Protein AF-A0A2S7IEJ6-F1 (afdb_monomer_lite)

Radius of gyration: 17.09 Å; chains: 1; bounding box: 53×30×45 Å

Organism: NCBI:txid2094562

Secondary structure (DSSP, 8-state):
--EE-SSHHHHHHHHHTTPEE-HHHH-HHHHIIIIIS-PPP-TTT-EEEEE-TT---EEEEETTEEEEEETTEEEEEES-EEHHHHHHHHHHHHS-HHHHHHHTTS-SSHHHHHHHHHHHHHS----PPP----

pLDDT: mean 89.83, std 12.94, range [46.72, 98.31]

Foldseek 3Di:
DDKDALDVVLVVVLVVLQKDKPCCVVPVVQCCCCPVVVDDDALQPHKTWIAHPQEQWIWISNRQKIFIDHPHDTLE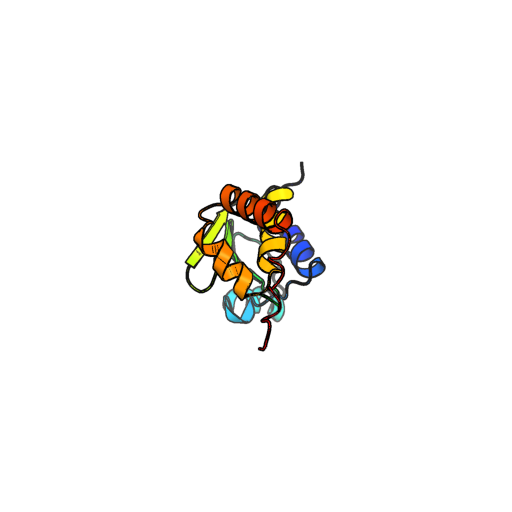MDSMDDPLLSVLSSVLRNDHHVLVVVQSVQTNYSVSSSVSVVVVVPDDPDPDDPPPDD

Sequence (134 aa):
MTQYTPSESLVQLLIENGFREVTEQYFPHSHVRLELKGEPYHPAYFQRAFRFSTGTALLILNYLTIRMIYKSYVLVESRRLTEEEAQAIMAFCKLPAKQQGILSRKISNLTDLQSALQQHLTMPEPRLRPYLVR

Structure (mmCIF, N/CA/C/O backbone):
data_AF-A0A2S7IEJ6-F1
#
_entry.id   AF-A0A2S7IEJ6-F1
#
loop_
_atom_site.group_PDB
_atom_site.id
_atom_site.type_symbol
_atom_site.label_atom_id
_atom_site.label_alt_id
_atom_site.label_comp_id
_atom_site.label_asym_id
_atom_site.label_entity_id
_atom_site.label_seq_id
_atom_site.pdbx_PDB_ins_code
_atom_site.Cartn_x
_atom_site.Cartn_y
_atom_site.Cartn_z
_atom_site.occupancy
_atom_site.B_iso_or_equiv
_atom_site.auth_seq_id
_atom_site.auth_comp_id
_atom_site.auth_asym_id
_atom_site.auth_atom_id
_atom_site.pdbx_PDB_model_num
ATOM 1 N N . MET A 1 1 ? 15.918 7.719 14.334 1.00 62.59 1 MET A N 1
ATOM 2 C CA . MET A 1 1 ? 14.508 7.389 14.043 1.00 62.59 1 MET A CA 1
ATOM 3 C C . MET A 1 1 ? 14.436 6.870 12.624 1.00 62.59 1 MET A C 1
ATOM 5 O O . MET A 1 1 ? 14.884 7.573 11.724 1.00 62.59 1 MET A O 1
ATOM 9 N N . THR A 1 2 ? 13.952 5.646 12.441 1.00 82.12 2 THR A N 1
ATOM 10 C CA . THR A 1 2 ? 13.791 5.034 11.118 1.00 82.12 2 THR A CA 1
ATOM 11 C C . THR A 1 2 ? 12.635 5.718 10.392 1.00 82.12 2 THR A C 1
ATOM 13 O O . THR A 1 2 ? 11.567 5.914 10.969 1.00 82.12 2 THR A O 1
ATOM 16 N N . GLN A 1 3 ? 12.857 6.130 9.144 1.00 92.44 3 GLN A N 1
ATOM 17 C CA . GLN A 1 3 ? 11.816 6.681 8.279 1.00 92.44 3 GLN A CA 1
ATOM 18 C C . GLN A 1 3 ? 11.738 5.847 7.008 1.00 92.44 3 GLN A C 1
ATOM 20 O O . GLN A 1 3 ? 12.765 5.481 6.437 1.00 92.44 3 GLN A O 1
ATOM 25 N N . TYR A 1 4 ? 10.519 5.579 6.558 1.00 94.38 4 TYR A N 1
ATOM 26 C CA . TYR A 1 4 ? 10.250 4.821 5.348 1.00 94.38 4 TYR A CA 1
ATOM 27 C C . TYR A 1 4 ? 9.784 5.755 4.238 1.00 94.38 4 TYR A C 1
ATOM 29 O O . TYR A 1 4 ? 8.871 6.558 4.421 1.00 94.38 4 TYR A O 1
ATOM 37 N N . THR A 1 5 ? 10.399 5.638 3.070 1.00 96.69 5 THR A N 1
ATOM 38 C CA . THR A 1 5 ? 9.954 6.256 1.815 1.00 96.69 5 THR A CA 1
ATOM 39 C C . THR A 1 5 ? 9.554 5.141 0.840 1.00 96.69 5 THR A C 1
ATOM 41 O O . THR A 1 5 ? 9.684 3.968 1.189 1.00 96.69 5 THR A O 1
ATOM 44 N N . PRO A 1 6 ? 9.044 5.448 -0.366 1.00 96.69 6 PRO A N 1
ATOM 45 C CA . PRO A 1 6 ? 8.819 4.455 -1.424 1.00 96.69 6 PRO A CA 1
ATOM 46 C C . PRO A 1 6 ? 10.101 3.766 -1.944 1.00 96.69 6 PRO A C 1
ATOM 48 O O . PRO A 1 6 ? 10.435 3.861 -3.117 1.00 96.69 6 PRO A O 1
ATOM 51 N N . SER A 1 7 ? 10.846 3.072 -1.095 1.00 95.81 7 SER A N 1
ATOM 52 C CA . SER A 1 7 ? 12.136 2.441 -1.387 1.00 95.81 7 SER A CA 1
ATOM 53 C C . SER A 1 7 ? 12.034 0.917 -1.447 1.00 95.81 7 SER A C 1
ATOM 55 O O . SER A 1 7 ? 11.059 0.331 -0.976 1.00 95.81 7 SER A O 1
ATOM 57 N N . GLU A 1 8 ? 13.085 0.262 -1.952 1.00 95.19 8 GLU A N 1
ATOM 58 C CA . GLU A 1 8 ? 13.190 -1.205 -1.913 1.00 95.19 8 GLU A CA 1
ATOM 59 C C . GLU A 1 8 ? 13.154 -1.745 -0.475 1.00 95.19 8 GLU A C 1
ATOM 61 O O . GLU A 1 8 ? 12.584 -2.797 -0.215 1.00 95.19 8 GLU A O 1
ATOM 66 N N . SER A 1 9 ? 13.676 -0.990 0.498 1.00 94.75 9 SER A N 1
ATOM 67 C CA . SER A 1 9 ? 13.591 -1.376 1.911 1.00 94.75 9 SER A CA 1
ATOM 68 C C . SER A 1 9 ? 12.152 -1.429 2.432 1.00 94.75 9 SER A C 1
ATOM 70 O O . SER A 1 9 ? 11.817 -2.332 3.194 1.00 94.75 9 SER A O 1
ATOM 72 N N . LEU A 1 10 ? 11.279 -0.506 2.009 1.00 96.38 10 LEU A N 1
ATOM 73 C CA . LEU A 1 10 ? 9.861 -0.560 2.368 1.00 96.38 10 LEU A CA 1
ATOM 74 C C . LEU A 1 10 ? 9.152 -1.718 1.655 1.00 96.38 10 LEU A C 1
ATOM 76 O O . LEU A 1 10 ? 8.315 -2.378 2.263 1.00 96.38 10 LEU A O 1
ATOM 80 N N . VAL A 1 11 ? 9.498 -1.995 0.395 1.00 96.94 11 VAL A N 1
ATOM 81 C CA . VAL A 1 11 ? 8.990 -3.171 -0.330 1.00 96.94 11 VAL A CA 1
ATOM 82 C C . VAL A 1 11 ? 9.321 -4.450 0.433 1.00 96.94 11 VAL A C 1
ATOM 84 O O . VAL A 1 11 ? 8.420 -5.234 0.732 1.00 96.94 11 VAL A O 1
ATOM 87 N N . GLN A 1 12 ? 10.592 -4.636 0.786 1.00 96.38 12 GLN A N 1
ATOM 88 C CA . GLN A 1 12 ? 11.056 -5.824 1.491 1.00 96.38 12 GLN A CA 1
ATOM 89 C C . GLN A 1 12 ? 10.339 -5.985 2.836 1.00 96.38 12 GLN A C 1
ATOM 91 O O . GLN A 1 12 ? 9.820 -7.059 3.132 1.00 96.38 12 GLN A O 1
ATOM 96 N N . LEU A 1 13 ? 10.201 -4.893 3.598 1.00 95.94 13 LEU A N 1
ATOM 97 C CA . LEU A 1 13 ? 9.460 -4.889 4.859 1.00 95.94 13 LEU A CA 1
ATOM 98 C C . LEU A 1 13 ? 8.008 -5.361 4.684 1.00 95.94 13 LEU A C 1
ATOM 100 O O . LEU A 1 13 ? 7.499 -6.117 5.512 1.00 95.94 13 LEU A O 1
ATOM 104 N N . LEU A 1 14 ? 7.325 -4.916 3.626 1.00 97.31 14 LEU A N 1
ATOM 105 C CA . LEU A 1 14 ? 5.947 -5.321 3.343 1.00 97.31 14 LEU A CA 1
ATOM 106 C C . LEU A 1 14 ? 5.862 -6.815 3.015 1.00 97.31 14 LEU A C 1
ATOM 108 O O . LEU A 1 14 ? 4.994 -7.504 3.557 1.00 97.31 14 LEU A O 1
ATOM 112 N N . ILE A 1 15 ? 6.770 -7.321 2.179 1.00 97.25 15 ILE A N 1
ATOM 113 C CA . ILE A 1 15 ? 6.827 -8.741 1.803 1.00 97.25 15 ILE A CA 1
ATOM 114 C C . ILE A 1 15 ? 7.081 -9.614 3.038 1.00 97.25 15 ILE A C 1
ATOM 116 O O . ILE A 1 15 ? 6.336 -10.564 3.281 1.00 97.25 15 ILE A O 1
ATOM 120 N N . GLU A 1 16 ? 8.054 -9.250 3.875 1.00 96.56 16 GLU A N 1
ATOM 121 C CA . GLU A 1 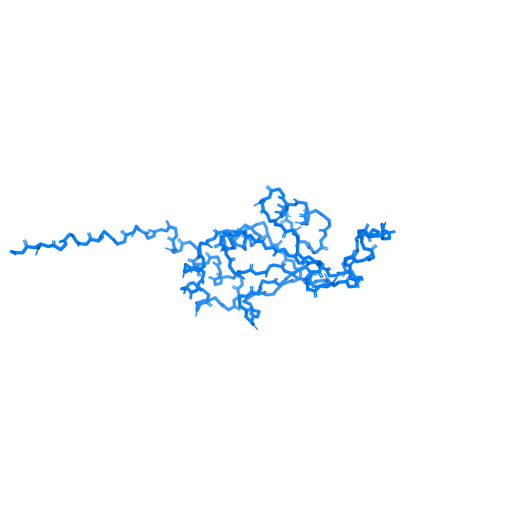16 ? 8.348 -9.933 5.145 1.00 96.56 16 GLU A CA 1
ATOM 122 C C . GLU A 1 16 ? 7.156 -9.911 6.111 1.00 96.56 16 GLU A C 1
ATOM 124 O O . GLU A 1 16 ? 6.950 -10.837 6.893 1.00 96.56 16 GLU A O 1
ATOM 129 N N . ASN A 1 17 ? 6.311 -8.882 6.016 1.00 96.12 17 ASN A N 1
ATOM 130 C CA . ASN A 1 17 ? 5.074 -8.762 6.781 1.00 96.12 17 ASN A CA 1
ATOM 131 C C . ASN A 1 17 ? 3.868 -9.474 6.150 1.00 96.12 17 ASN A C 1
ATOM 133 O O . ASN A 1 17 ? 2.745 -9.297 6.637 1.00 96.12 17 ASN A O 1
ATOM 137 N N . GLY A 1 18 ? 4.086 -10.285 5.111 1.00 95.94 18 GLY A N 1
ATOM 138 C CA . GLY A 1 18 ? 3.076 -11.125 4.469 1.00 95.94 18 GLY A CA 1
ATOM 139 C C . GLY A 1 18 ? 2.198 -10.393 3.455 1.00 95.94 18 GLY A C 1
ATOM 140 O O . GLY A 1 18 ? 1.148 -10.911 3.070 1.00 95.94 18 GLY A O 1
ATOM 141 N N . PHE A 1 19 ? 2.583 -9.190 3.023 1.00 97.56 19 PHE A N 1
ATOM 142 C CA . PHE A 1 19 ? 1.919 -8.547 1.896 1.00 97.56 19 PHE A CA 1
ATOM 143 C C . PHE A 1 19 ? 2.328 -9.229 0.598 1.00 97.56 19 PHE A C 1
ATOM 145 O O . PHE A 1 19 ? 3.502 -9.487 0.346 1.00 97.56 19 PHE A O 1
ATOM 152 N N . ARG A 1 20 ? 1.342 -9.464 -0.263 1.00 97.12 20 ARG A N 1
ATOM 153 C CA . ARG A 1 20 ? 1.572 -9.927 -1.622 1.00 97.12 20 ARG A CA 1
ATOM 154 C C . ARG A 1 20 ? 1.631 -8.730 -2.555 1.00 97.12 20 ARG A C 1
ATOM 156 O O . ARG A 1 20 ? 0.749 -7.867 -2.523 1.00 97.12 20 ARG A O 1
ATOM 163 N N . GLU A 1 21 ? 2.632 -8.718 -3.420 1.00 97.25 21 GLU A N 1
ATOM 164 C CA . GLU A 1 21 ? 2.675 -7.772 -4.521 1.00 97.25 21 GLU A CA 1
ATOM 165 C C . GLU A 1 21 ? 1.606 -8.107 -5.570 1.00 97.25 21 GLU A C 1
ATOM 167 O O . GLU A 1 21 ? 1.438 -9.249 -5.997 1.00 97.25 21 GLU A O 1
ATOM 172 N N . VAL A 1 22 ? 0.852 -7.085 -5.959 1.00 97.12 22 VAL A N 1
ATOM 173 C CA . VAL A 1 22 ? -0.228 -7.128 -6.952 1.00 97.12 22 VAL A CA 1
ATOM 174 C C . VAL A 1 22 ? -0.008 -6.070 -8.037 1.00 97.12 22 VAL A C 1
ATOM 176 O O . VAL A 1 22 ? -0.951 -5.631 -8.689 1.00 97.12 22 VAL A O 1
ATOM 179 N N . THR A 1 23 ? 1.241 -5.643 -8.237 1.00 97.50 23 THR A N 1
ATOM 180 C CA . THR A 1 23 ? 1.626 -4.599 -9.198 1.00 97.50 23 THR A CA 1
ATOM 181 C C . THR A 1 23 ? 1.168 -4.915 -10.621 1.00 97.50 23 THR A C 1
ATOM 183 O O . THR A 1 23 ? 0.698 -4.012 -11.300 1.00 97.50 23 THR A O 1
ATOM 186 N N . GLU A 1 24 ? 1.197 -6.178 -11.054 1.00 97.50 24 GLU A N 1
ATOM 187 C CA . GLU A 1 24 ? 0.681 -6.604 -12.366 1.00 97.50 24 GLU A CA 1
ATOM 188 C C . GLU A 1 24 ? -0.781 -6.183 -12.593 1.00 97.50 24 GLU A C 1
ATOM 190 O O . GLU A 1 24 ? -1.134 -5.702 -13.668 1.00 97.50 24 GLU A O 1
ATOM 195 N N . GLN A 1 25 ? -1.621 -6.296 -11.559 1.00 96.38 25 GLN A N 1
ATOM 196 C CA . GLN A 1 25 ? -3.050 -6.004 -11.648 1.00 96.38 25 GLN A CA 1
ATOM 197 C C . GLN A 1 25 ? -3.341 -4.499 -11.757 1.00 96.38 25 GLN A C 1
ATOM 199 O O . GLN A 1 25 ? -4.289 -4.111 -12.437 1.00 96.38 25 GLN A O 1
ATOM 204 N N . TYR A 1 26 ? -2.574 -3.655 -11.057 1.00 96.00 26 TYR A N 1
ATOM 205 C CA . TYR A 1 26 ? -2.863 -2.215 -10.940 1.00 96.00 26 TYR A CA 1
ATOM 206 C C . TYR A 1 26 ? -1.961 -1.343 -11.819 1.00 96.00 26 TYR A C 1
ATOM 208 O O . TYR A 1 26 ? -2.392 -0.291 -12.282 1.00 96.00 26 TYR A O 1
ATOM 216 N N . PHE A 1 27 ? -0.725 -1.778 -12.061 1.00 97.19 27 PHE A N 1
ATOM 217 C CA . PHE A 1 27 ? 0.302 -1.056 -12.811 1.00 97.19 27 PHE A CA 1
ATOM 218 C C . PHE A 1 27 ? 1.058 -2.018 -13.745 1.00 97.19 27 PHE A C 1
ATOM 220 O O . PHE A 1 27 ? 2.272 -2.203 -13.595 1.00 97.19 27 PHE A O 1
ATOM 227 N N . PRO A 1 28 ? 0.379 -2.621 -14.741 1.00 97.19 28 PRO A N 1
ATOM 228 C CA . PRO A 1 28 ? 0.979 -3.633 -15.615 1.00 97.19 28 PRO A CA 1
ATOM 229 C C . PRO A 1 28 ? 2.240 -3.122 -16.325 1.00 97.19 28 PRO A C 1
ATOM 231 O O . PRO A 1 28 ? 3.211 -3.857 -16.473 1.00 97.19 28 PRO A O 1
ATOM 234 N N . HIS A 1 29 ? 2.289 -1.835 -16.684 1.00 96.75 29 HIS A N 1
ATOM 235 C CA . HIS A 1 29 ? 3.486 -1.224 -17.267 1.00 96.75 29 HIS A CA 1
ATOM 236 C C . HIS A 1 29 ? 4.692 -1.208 -16.316 1.00 96.75 29 HIS A C 1
ATOM 238 O O . HIS A 1 29 ? 5.817 -1.420 -16.768 1.00 96.75 29 HIS A O 1
ATOM 244 N N . SER A 1 30 ? 4.482 -0.962 -15.016 1.00 96.69 30 SER A N 1
ATOM 245 C CA . SER A 1 30 ? 5.557 -1.058 -14.020 1.00 96.69 30 SER A CA 1
ATOM 246 C C . SER A 1 30 ? 5.976 -2.511 -13.817 1.00 96.69 30 SER A C 1
ATOM 248 O O . SER A 1 30 ? 7.168 -2.790 -13.850 1.00 96.69 30 SER A O 1
ATOM 250 N N . HIS A 1 31 ? 5.019 -3.438 -13.713 1.00 96.56 31 HIS A N 1
ATOM 251 C CA . HIS A 1 31 ? 5.312 -4.866 -13.569 1.00 96.56 31 HIS A CA 1
ATOM 252 C C . HIS A 1 31 ? 6.171 -5.412 -14.718 1.00 96.56 31 HIS A C 1
ATOM 254 O O . HIS A 1 31 ? 7.204 -6.021 -14.467 1.00 96.56 31 HIS A O 1
ATOM 260 N N . VAL A 1 32 ? 5.807 -5.130 -15.974 1.00 96.62 32 VAL A N 1
ATOM 261 C CA . VAL A 1 32 ? 6.575 -5.581 -17.148 1.00 96.62 32 VAL A CA 1
ATOM 262 C C . VAL A 1 32 ? 8.025 -5.099 -17.087 1.00 96.62 32 VAL A C 1
ATOM 264 O O . VAL A 1 32 ? 8.943 -5.844 -17.413 1.00 96.62 32 VAL A O 1
ATOM 267 N N . ARG A 1 33 ? 8.253 -3.848 -16.686 1.00 96.88 33 ARG A N 1
ATOM 268 C CA . ARG A 1 33 ? 9.607 -3.288 -16.627 1.00 96.88 33 ARG A CA 1
ATOM 269 C C . ARG A 1 33 ? 10.418 -3.845 -15.457 1.00 96.88 33 ARG A C 1
ATOM 271 O O . ARG A 1 33 ? 11.583 -4.169 -15.653 1.00 96.88 33 ARG A O 1
ATOM 278 N N . LEU A 1 34 ? 9.805 -3.988 -14.284 1.00 94.25 34 LEU A N 1
ATOM 279 C CA . LEU A 1 34 ? 10.472 -4.513 -13.092 1.00 94.25 34 LEU A CA 1
ATOM 280 C C . LEU A 1 34 ? 10.773 -6.013 -13.228 1.00 94.25 34 LEU A C 1
ATOM 282 O O . LEU A 1 34 ? 11.924 -6.416 -13.132 1.00 94.25 34 LEU A O 1
ATOM 286 N N . GLU A 1 35 ? 9.761 -6.830 -13.524 1.00 92.25 35 GLU A N 1
ATOM 287 C CA . GLU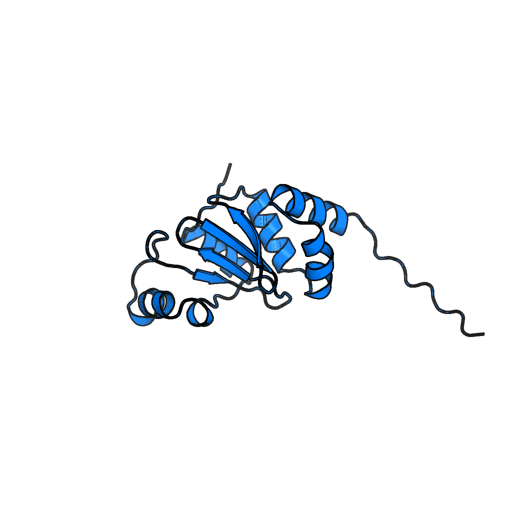 A 1 35 ? 9.873 -8.294 -13.463 1.00 92.25 35 GLU A CA 1
ATOM 288 C C . GLU A 1 35 ? 10.321 -8.914 -14.790 1.00 92.25 35 GLU A C 1
ATOM 290 O O . GLU A 1 35 ? 11.181 -9.789 -14.810 1.00 92.25 35 GLU A O 1
ATOM 295 N N . LEU A 1 36 ? 9.769 -8.463 -15.924 1.00 88.06 36 LEU A N 1
ATOM 296 C CA . LEU A 1 36 ? 10.053 -9.104 -17.219 1.00 88.06 36 LEU A CA 1
ATOM 297 C C . LEU A 1 36 ? 11.298 -8.535 -17.902 1.00 88.06 36 LEU A C 1
ATOM 299 O O . LEU A 1 36 ? 11.963 -9.245 -18.653 1.00 88.06 36 LEU A O 1
ATOM 303 N N . LYS A 1 37 ? 11.609 -7.253 -17.669 1.00 92.88 37 LYS A N 1
ATOM 304 C CA . LYS A 1 37 ? 12.819 -6.603 -18.200 1.00 92.88 37 LYS A CA 1
ATOM 305 C C . LYS A 1 37 ? 13.949 -6.484 -17.177 1.00 92.88 37 LYS A C 1
ATOM 307 O O . LYS A 1 37 ? 15.060 -6.145 -17.577 1.00 92.88 37 LYS A O 1
ATOM 312 N N . GLY A 1 38 ? 13.683 -6.757 -15.897 1.00 93.00 38 GLY A N 1
ATOM 313 C CA . GLY A 1 38 ? 14.687 -6.707 -14.833 1.00 93.00 38 GLY A CA 1
ATOM 314 C C . GLY A 1 38 ? 15.206 -5.300 -14.529 1.00 93.00 38 GLY A C 1
ATOM 315 O O . GLY A 1 38 ? 16.355 -5.152 -14.113 1.00 93.00 38 GLY A O 1
ATOM 316 N N . GLU A 1 39 ? 14.416 -4.251 -14.786 1.00 95.25 39 GLU A N 1
ATOM 317 C CA . GLU A 1 39 ? 14.831 -2.885 -14.462 1.00 95.25 39 GLU A CA 1
ATOM 318 C C . GLU A 1 39 ? 14.853 -2.675 -12.937 1.00 95.25 39 GLU A C 1
ATOM 320 O O . GLU A 1 39 ? 13.918 -3.089 -12.246 1.00 95.25 39 GLU A O 1
ATOM 325 N N . PRO A 1 40 ? 15.877 -1.997 -12.385 1.00 94.19 40 PRO A N 1
ATOM 326 C CA . PRO A 1 40 ? 15.935 -1.737 -10.955 1.00 94.19 40 PRO A CA 1
ATOM 327 C C . PRO A 1 40 ? 14.793 -0.812 -10.527 1.00 94.19 40 PRO A C 1
ATOM 329 O O . PRO A 1 40 ? 14.499 0.194 -11.182 1.00 94.19 40 PRO A O 1
ATOM 332 N N . TYR A 1 41 ? 14.174 -1.121 -9.388 1.00 95.75 41 TYR A N 1
ATOM 333 C CA . TYR A 1 41 ? 13.122 -0.278 -8.841 1.00 95.75 41 TYR A CA 1
ATOM 334 C C . TYR A 1 41 ? 13.666 1.097 -8.442 1.00 95.75 41 TYR A C 1
ATOM 336 O O . TYR A 1 41 ? 14.647 1.242 -7.713 1.00 95.75 41 TYR A O 1
ATOM 344 N N . HIS A 1 42 ? 12.969 2.127 -8.906 1.00 95.31 42 HIS A N 1
ATOM 345 C CA . HIS A 1 42 ? 13.215 3.513 -8.561 1.00 95.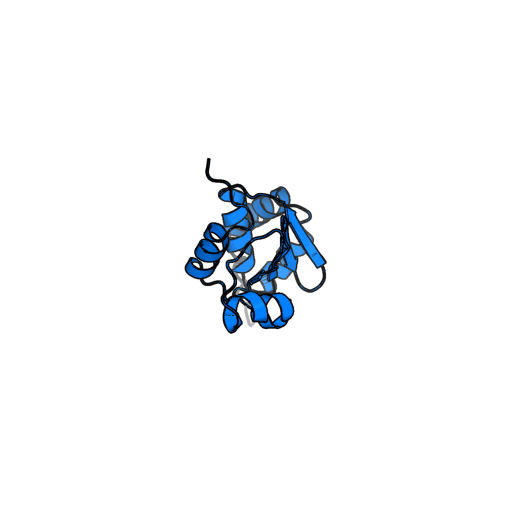31 42 HIS A CA 1
ATOM 346 C C . HIS A 1 42 ? 11.873 4.256 -8.470 1.00 95.31 42 HIS A C 1
ATOM 348 O O . HIS A 1 42 ? 11.140 4.332 -9.465 1.00 95.31 42 HIS A O 1
ATOM 354 N N . PRO A 1 43 ? 11.537 4.861 -7.319 1.00 94.88 43 PRO A N 1
ATOM 355 C CA . PRO A 1 43 ? 10.211 5.431 -7.089 1.00 94.88 43 PRO A CA 1
ATOM 356 C C . PRO A 1 43 ? 9.883 6.645 -7.954 1.00 94.88 43 PRO A C 1
ATOM 358 O O . PRO A 1 43 ? 8.731 7.023 -8.054 1.00 94.88 43 PRO A O 1
ATOM 361 N N . ALA A 1 44 ? 10.843 7.283 -8.622 1.00 94.62 44 ALA A N 1
ATOM 362 C CA . ALA A 1 44 ? 10.487 8.325 -9.594 1.00 94.62 44 ALA A CA 1
ATOM 363 C C . ALA A 1 44 ? 9.845 7.765 -10.880 1.00 94.62 44 ALA A C 1
ATOM 365 O O . ALA A 1 44 ? 9.201 8.515 -11.607 1.00 94.62 44 ALA A O 1
ATOM 366 N N . TYR A 1 45 ? 10.016 6.470 -11.170 1.00 95.06 45 TYR A N 1
ATOM 367 C CA . TYR A 1 45 ? 9.651 5.881 -12.465 1.00 95.06 45 TYR A CA 1
ATOM 368 C C . TYR A 1 45 ? 8.635 4.748 -12.367 1.00 95.06 45 TYR A C 1
ATOM 370 O O . TYR A 1 45 ? 7.974 4.443 -13.361 1.00 95.06 45 TYR A O 1
ATOM 378 N N . PHE A 1 46 ? 8.505 4.135 -11.193 1.00 97.25 46 PHE A N 1
ATOM 379 C CA . PHE A 1 46 ? 7.700 2.938 -11.010 1.00 97.25 46 PHE A CA 1
ATOM 380 C C . PHE A 1 46 ? 6.690 3.099 -9.890 1.00 97.25 46 PHE A C 1
ATOM 382 O O . PHE A 1 46 ? 6.956 3.725 -8.863 1.00 97.25 46 PHE A O 1
ATOM 389 N N . GLN A 1 47 ? 5.540 2.473 -10.101 1.00 97.88 47 GLN A N 1
ATOM 390 C CA . GLN A 1 47 ? 4.524 2.284 -9.084 1.00 97.88 47 GLN A CA 1
ATOM 391 C C . GLN A 1 47 ? 4.500 0.806 -8.695 1.00 97.88 47 GLN A C 1
ATOM 393 O O . GLN A 1 47 ? 4.663 -0.065 -9.550 1.00 97.88 47 GLN A O 1
ATOM 398 N N . ARG A 1 48 ? 4.280 0.519 -7.412 1.00 98.31 48 ARG A N 1
ATOM 399 C CA . ARG A 1 48 ? 4.099 -0.852 -6.908 1.00 98.31 48 ARG A CA 1
ATOM 400 C C . ARG A 1 48 ? 2.867 -0.919 -6.019 1.00 98.31 48 ARG A C 1
ATOM 402 O O . ARG A 1 48 ? 2.547 0.048 -5.327 1.00 98.31 48 ARG A O 1
ATOM 409 N N . ALA A 1 49 ? 2.154 -2.037 -6.053 1.00 98.06 49 ALA A N 1
ATOM 410 C CA . ALA A 1 49 ? 0.915 -2.238 -5.308 1.00 98.06 49 ALA A CA 1
ATOM 411 C C . ALA A 1 49 ? 0.995 -3.505 -4.459 1.00 98.06 49 ALA A C 1
ATOM 413 O O . ALA A 1 49 ? 1.421 -4.551 -4.937 1.00 98.06 49 ALA A O 1
ATOM 414 N N . PHE A 1 50 ? 0.522 -3.427 -3.221 1.00 98.06 50 PHE A N 1
ATOM 415 C CA . PHE A 1 50 ? 0.621 -4.485 -2.224 1.00 98.06 50 PHE A CA 1
ATOM 416 C C . PHE A 1 50 ? -0.718 -4.689 -1.527 1.00 98.06 50 PHE A C 1
ATOM 418 O O . PHE A 1 50 ? -1.398 -3.729 -1.152 1.00 98.06 50 PHE A O 1
ATOM 425 N N . ARG A 1 51 ? -1.092 -5.949 -1.308 1.00 96.25 51 ARG A N 1
ATOM 426 C CA . ARG A 1 51 ? -2.316 -6.319 -0.593 1.00 96.25 51 ARG A CA 1
ATOM 427 C C . ARG A 1 51 ? -2.030 -7.399 0.440 1.00 96.25 51 ARG A C 1
ATOM 429 O O . ARG A 1 51 ? -1.235 -8.304 0.201 1.00 96.25 51 ARG A O 1
ATOM 436 N N . PHE A 1 52 ? -2.731 -7.323 1.564 1.00 95.62 52 PHE A N 1
ATOM 437 C CA . PHE A 1 52 ? -2.768 -8.390 2.557 1.00 95.62 52 PHE A CA 1
ATOM 438 C C . PHE A 1 52 ? -4.053 -9.217 2.393 1.00 95.62 52 PHE A C 1
ATOM 440 O O . PHE A 1 52 ? -5.113 -8.663 2.103 1.00 95.62 52 PHE A O 1
ATOM 447 N N . SER A 1 53 ? -3.967 -10.541 2.540 1.00 88.69 53 SER A N 1
ATOM 448 C CA . SER A 1 53 ? -5.022 -11.483 2.118 1.00 88.69 53 SER A CA 1
ATOM 449 C C . SER A 1 53 ? -6.348 -11.350 2.875 1.00 88.69 53 SER A C 1
ATOM 451 O O . SER A 1 53 ? -7.404 -11.622 2.310 1.00 88.69 53 SER A O 1
ATOM 453 N N . THR A 1 54 ? -6.313 -10.927 4.139 1.00 81.56 54 THR A N 1
ATOM 454 C CA . THR A 1 54 ? -7.495 -10.844 5.019 1.00 81.56 54 THR A CA 1
ATOM 455 C C . THR A 1 54 ? -8.316 -9.562 4.836 1.00 81.56 54 THR A C 1
ATOM 457 O O . THR A 1 54 ? -9.438 -9.461 5.347 1.00 81.56 54 THR A O 1
ATOM 460 N N . GLY A 1 55 ? -7.767 -8.578 4.120 1.00 82.81 55 GLY A N 1
ATOM 461 C CA . GLY A 1 55 ? -8.300 -7.226 4.014 1.00 82.81 55 GLY A CA 1
ATOM 462 C C . GLY A 1 55 ? -8.642 -6.803 2.588 1.00 82.81 55 GLY A C 1
ATOM 463 O O . GLY A 1 55 ? -8.319 -7.465 1.605 1.00 82.81 55 GLY A O 1
ATOM 464 N N . THR A 1 56 ? -9.293 -5.645 2.471 1.00 90.19 56 THR A N 1
ATOM 465 C CA . THR A 1 56 ? -9.565 -4.996 1.175 1.00 90.19 56 THR A CA 1
ATOM 466 C C . THR A 1 56 ? -8.672 -3.787 0.926 1.00 90.19 56 THR A C 1
ATOM 468 O O . THR A 1 56 ? -8.640 -3.276 -0.194 1.00 90.19 56 THR A O 1
ATOM 471 N N . ALA A 1 57 ? -7.980 -3.305 1.961 1.00 94.50 57 ALA A N 1
ATOM 472 C CA . ALA A 1 57 ? -7.026 -2.216 1.836 1.00 94.50 57 ALA A CA 1
ATOM 473 C C . ALA A 1 57 ? -5.901 -2.579 0.852 1.00 94.50 57 ALA A C 1
ATOM 475 O O . ALA A 1 57 ? -5.404 -3.708 0.824 1.00 94.50 57 ALA A O 1
ATOM 476 N N . LEU A 1 58 ? -5.528 -1.611 0.025 1.00 96.88 58 LEU A N 1
ATOM 477 C CA . LEU A 1 58 ? -4.449 -1.704 -0.943 1.00 96.88 58 LEU A CA 1
ATOM 478 C C . LEU A 1 58 ? -3.409 -0.650 -0.582 1.00 96.88 58 LEU A C 1
ATOM 480 O O . LEU A 1 58 ? -3.736 0.531 -0.485 1.00 96.88 58 LEU A O 1
ATOM 484 N N . LEU A 1 59 ? -2.166 -1.071 -0.389 1.00 97.75 59 LEU A N 1
ATOM 485 C CA . LEU A 1 59 ? -1.051 -0.160 -0.196 1.00 97.75 59 LEU A CA 1
ATOM 486 C C . LEU A 1 59 ? -0.357 0.050 -1.538 1.00 97.75 59 LEU A C 1
ATOM 488 O O . LEU A 1 59 ? -0.002 -0.908 -2.215 1.00 97.75 59 LEU A O 1
ATOM 492 N N . ILE A 1 60 ? -0.176 1.300 -1.936 1.00 98.12 60 ILE A N 1
ATOM 493 C CA . ILE A 1 60 ? 0.437 1.671 -3.204 1.00 98.12 60 ILE A CA 1
ATOM 494 C C . ILE A 1 60 ? 1.649 2.547 -2.924 1.00 98.12 60 ILE A C 1
ATOM 496 O O . ILE A 1 60 ? 1.534 3.607 -2.309 1.00 98.12 60 ILE A O 1
ATOM 500 N N . LEU A 1 61 ? 2.796 2.130 -3.442 1.00 98.06 61 LEU A N 1
ATOM 501 C CA . LEU A 1 61 ? 3.945 2.998 -3.645 1.00 98.06 61 LEU A CA 1
ATOM 502 C C . LEU A 1 61 ? 3.705 3.731 -4.965 1.00 98.06 61 LEU A C 1
ATOM 504 O O . LEU A 1 61 ? 3.984 3.220 -6.046 1.00 98.06 61 LEU A O 1
ATOM 508 N N . ASN A 1 62 ? 3.052 4.885 -4.872 1.00 96.56 62 ASN A N 1
ATOM 509 C CA . ASN A 1 62 ? 2.662 5.714 -5.998 1.00 96.56 62 ASN A CA 1
ATOM 510 C C . ASN A 1 62 ? 3.758 6.744 -6.256 1.00 96.56 62 ASN A C 1
ATOM 512 O O . ASN A 1 62 ? 3.708 7.879 -5.770 1.00 96.56 62 ASN A O 1
ATOM 516 N N . TYR A 1 63 ? 4.765 6.325 -7.005 1.00 95.62 63 TYR A N 1
ATOM 517 C CA . TYR A 1 63 ? 5.981 7.088 -7.206 1.00 95.62 63 TYR A CA 1
ATOM 518 C C . TYR A 1 63 ? 6.631 7.510 -5.871 1.00 95.62 63 TYR A C 1
ATOM 520 O O . TYR A 1 63 ? 6.915 6.676 -5.017 1.00 95.62 63 TYR A O 1
ATOM 528 N N . LEU A 1 64 ? 6.799 8.818 -5.643 1.00 96.44 64 LEU A N 1
ATOM 529 C CA . LEU A 1 64 ? 7.351 9.408 -4.418 1.00 96.44 64 LEU A CA 1
ATOM 530 C C . LEU A 1 64 ? 6.335 9.502 -3.260 1.00 96.44 64 LEU A C 1
ATOM 532 O O . LEU A 1 64 ? 6.600 10.171 -2.262 1.00 96.44 64 LEU A O 1
ATOM 536 N N . THR A 1 65 ? 5.166 8.869 -3.387 1.00 97.50 65 THR A N 1
ATOM 537 C CA . THR A 1 65 ? 4.114 8.854 -2.360 1.00 97.50 65 THR A CA 1
ATOM 538 C C . THR A 1 65 ? 3.720 7.432 -1.978 1.00 97.50 65 THR A C 1
ATOM 540 O O . THR A 1 65 ? 3.757 6.517 -2.791 1.00 97.50 65 THR A O 1
ATOM 543 N N . ILE A 1 66 ? 3.313 7.254 -0.729 1.00 98.19 66 ILE A N 1
ATOM 544 C CA . ILE A 1 66 ? 2.763 6.033 -0.152 1.00 98.19 66 ILE A CA 1
ATOM 545 C C . ILE A 1 66 ? 1.278 6.298 0.072 1.00 98.19 66 ILE A C 1
ATOM 547 O O . ILE A 1 66 ? 0.916 7.233 0.786 1.00 98.19 66 ILE A O 1
ATOM 551 N N . ARG A 1 67 ? 0.417 5.497 -0.550 1.00 97.19 67 ARG A N 1
ATOM 552 C CA . ARG A 1 67 ? -1.041 5.627 -0.480 1.00 97.19 67 ARG A CA 1
ATOM 553 C C . ARG A 1 67 ? -1.649 4.358 0.072 1.00 97.19 67 ARG A C 1
ATOM 555 O O . ARG A 1 67 ? -1.413 3.287 -0.472 1.00 97.19 67 ARG A O 1
ATOM 562 N N . MET A 1 68 ? -2.500 4.478 1.078 1.00 96.31 68 MET A N 1
ATOM 563 C CA . MET A 1 68 ? -3.395 3.394 1.459 1.00 96.31 68 MET A CA 1
ATOM 564 C C . MET A 1 68 ? -4.775 3.687 0.882 1.00 96.31 68 MET A C 1
ATOM 566 O O . MET A 1 68 ? -5.405 4.681 1.235 1.00 96.31 68 MET A O 1
ATOM 570 N N . ILE A 1 69 ? -5.247 2.824 -0.007 1.00 95.31 69 ILE A N 1
ATOM 571 C CA . ILE A 1 69 ? -6.578 2.890 -0.603 1.00 95.31 69 ILE A CA 1
ATOM 572 C C . ILE A 1 69 ? -7.475 1.890 0.113 1.00 95.31 69 ILE A C 1
ATOM 574 O O . ILE A 1 69 ? -7.121 0.721 0.263 1.00 95.31 69 ILE A O 1
ATOM 578 N N . TYR A 1 70 ? -8.662 2.328 0.519 1.00 93.56 70 TYR A N 1
ATOM 579 C CA . TYR A 1 70 ? -9.707 1.436 1.002 1.00 93.56 70 TYR A CA 1
ATOM 580 C C . TYR A 1 70 ? -10.884 1.470 0.028 1.00 93.56 70 TYR A C 1
ATOM 582 O O . TYR A 1 70 ? -11.486 2.516 -0.205 1.00 93.56 70 TYR A O 1
ATOM 590 N N . LYS A 1 71 ? -11.210 0.310 -0.556 1.00 87.50 71 LYS A N 1
ATOM 591 C CA . LYS A 1 71 ? -12.174 0.174 -1.661 1.00 87.50 71 LYS A CA 1
ATOM 592 C C . LYS A 1 71 ? -11.802 1.068 -2.851 1.00 87.50 71 LYS A C 1
ATOM 594 O O . LYS A 1 71 ? -10.982 0.663 -3.663 1.00 87.50 71 LYS A O 1
ATOM 599 N N . SER A 1 72 ? -12.391 2.256 -2.948 1.00 86.12 72 SER A N 1
ATOM 600 C CA . SER A 1 72 ? -12.277 3.160 -4.097 1.00 86.12 72 SER A CA 1
ATOM 601 C C . SER A 1 72 ? -11.766 4.558 -3.741 1.00 86.12 72 SER A C 1
ATOM 603 O O . SER A 1 72 ? -11.767 5.428 -4.605 1.00 86.12 72 SER A O 1
ATOM 605 N N . TYR A 1 73 ? -11.349 4.802 -2.494 1.00 90.06 73 TYR A N 1
ATOM 606 C CA . TYR A 1 73 ? -10.857 6.112 -2.064 1.00 90.06 73 TYR A CA 1
ATOM 607 C C . TYR A 1 73 ? -9.527 6.009 -1.313 1.00 90.06 73 TYR A C 1
ATOM 609 O O . TYR A 1 73 ? -9.222 4.996 -0.677 1.00 90.06 73 TYR A O 1
ATOM 617 N N . VAL A 1 74 ? -8.727 7.072 -1.409 1.00 94.50 74 VAL A N 1
ATOM 618 C CA . VAL A 1 74 ? -7.470 7.209 -0.666 1.00 94.50 74 VAL A CA 1
ATOM 619 C C . VAL A 1 74 ? -7.818 7.471 0.793 1.00 94.50 74 VAL A C 1
ATOM 621 O O . VAL A 1 74 ? -8.452 8.472 1.110 1.00 94.50 74 VAL A O 1
ATOM 624 N N . LEU A 1 75 ? -7.433 6.543 1.665 1.00 94.19 75 LEU A N 1
ATOM 625 C CA . LEU A 1 75 ? -7.662 6.639 3.101 1.00 94.19 75 LEU A CA 1
ATOM 626 C C . LEU A 1 75 ? -6.569 7.478 3.770 1.00 94.19 75 LEU A C 1
ATOM 628 O O . LEU A 1 75 ? -6.871 8.326 4.599 1.00 94.19 75 LEU A O 1
ATOM 632 N N . VAL A 1 76 ? -5.308 7.253 3.387 1.00 95.69 76 VAL A N 1
ATOM 633 C CA . VAL A 1 76 ? -4.163 8.084 3.787 1.00 95.69 76 VAL A CA 1
ATOM 634 C C . VAL A 1 76 ? -3.146 8.177 2.652 1.00 95.69 76 VAL A C 1
ATOM 636 O O . VAL A 1 76 ? -2.990 7.240 1.862 1.00 95.69 76 VAL A O 1
ATOM 639 N N . GLU A 1 77 ? -2.430 9.296 2.599 1.00 96.25 77 GLU A N 1
ATOM 640 C CA . GLU A 1 77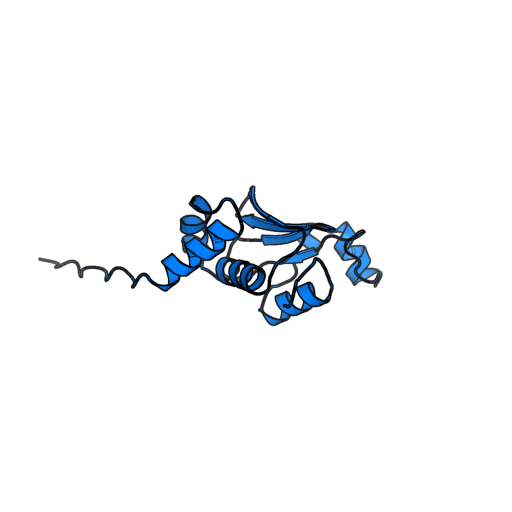 ? -1.315 9.532 1.685 1.00 96.25 77 GLU A CA 1
ATOM 641 C C . GLU A 1 77 ? -0.180 10.240 2.428 1.00 96.25 77 GLU A C 1
ATOM 643 O O . GLU A 1 77 ? -0.418 11.183 3.180 1.00 96.25 77 GLU A O 1
ATOM 648 N N . SER A 1 78 ? 1.059 9.805 2.204 1.00 96.81 78 SER A N 1
ATOM 649 C CA . SER A 1 78 ? 2.247 10.511 2.687 1.00 96.81 78 SER A CA 1
ATOM 650 C C . SER A 1 78 ? 3.454 10.265 1.786 1.00 96.81 78 SER A C 1
ATOM 652 O O . SER A 1 78 ? 3.534 9.256 1.098 1.00 96.81 78 SER A O 1
ATOM 654 N N . ARG A 1 79 ? 4.436 11.170 1.794 1.00 96.31 79 ARG A N 1
ATOM 655 C CA . ARG A 1 79 ? 5.737 10.964 1.121 1.00 96.31 79 ARG A CA 1
ATOM 656 C C . ARG A 1 79 ? 6.716 10.134 1.952 1.00 96.31 79 ARG A C 1
ATOM 658 O O . ARG A 1 79 ? 7.676 9.589 1.415 1.00 96.31 79 ARG A O 1
ATOM 665 N N . ARG A 1 80 ? 6.493 10.085 3.264 1.00 96.00 80 ARG A N 1
ATOM 666 C CA . ARG A 1 80 ? 7.339 9.396 4.239 1.00 96.00 80 ARG A CA 1
ATOM 667 C C . ARG A 1 80 ? 6.505 8.907 5.410 1.00 96.00 80 ARG A C 1
ATOM 669 O O . ARG A 1 80 ? 5.526 9.555 5.764 1.00 96.00 80 ARG A O 1
ATOM 676 N N . LEU A 1 81 ? 6.916 7.807 6.011 1.00 95.94 81 LEU A N 1
ATOM 677 C CA . LEU A 1 81 ? 6.303 7.272 7.215 1.00 95.94 81 LEU A CA 1
ATOM 678 C C . LEU A 1 81 ? 7.347 7.206 8.319 1.00 95.94 81 LEU A C 1
ATOM 680 O O . LEU A 1 81 ? 8.492 6.823 8.064 1.00 95.94 81 LEU A O 1
ATOM 684 N N . THR A 1 82 ? 6.960 7.538 9.542 1.00 95.38 82 THR A N 1
ATOM 685 C CA . THR A 1 82 ? 7.691 7.053 10.713 1.00 95.38 82 THR A CA 1
ATOM 686 C C . THR A 1 82 ? 7.496 5.545 10.856 1.00 95.38 82 THR A C 1
ATOM 688 O O . THR A 1 82 ? 6.663 4.925 10.186 1.00 95.38 82 THR A O 1
ATOM 691 N N . GLU A 1 83 ? 8.279 4.930 11.733 1.00 93.44 83 GLU A N 1
ATOM 692 C CA . GLU A 1 83 ? 8.130 3.513 12.037 1.00 93.44 83 GLU A CA 1
ATOM 693 C C . GLU A 1 83 ? 6.739 3.182 12.590 1.00 93.44 83 GLU A C 1
ATOM 695 O O . GLU A 1 83 ? 6.106 2.226 12.142 1.00 93.44 83 GLU A O 1
ATOM 700 N N . GLU A 1 84 ? 6.208 4.027 13.469 1.00 93.25 84 GLU A N 1
ATOM 701 C CA . GLU A 1 84 ? 4.880 3.870 14.061 1.00 93.25 84 GLU A CA 1
ATOM 702 C C . GLU A 1 84 ? 3.769 4.029 13.015 1.00 93.25 84 GLU A C 1
ATOM 704 O O . GLU A 1 84 ? 2.757 3.330 13.061 1.00 93.25 84 GLU A O 1
ATOM 709 N N . GLU A 1 85 ? 3.931 4.942 12.055 1.00 95.19 85 GLU A N 1
ATOM 710 C CA . GLU A 1 85 ? 2.975 5.129 10.957 1.00 95.19 85 GLU A CA 1
ATOM 711 C C . GLU A 1 85 ? 2.976 3.927 10.001 1.00 95.19 85 GLU A C 1
ATOM 713 O O . GLU A 1 85 ? 1.911 3.451 9.598 1.00 95.19 85 GLU A O 1
ATOM 718 N N . ALA A 1 86 ? 4.156 3.388 9.676 1.00 95.00 86 ALA A N 1
ATOM 719 C CA . ALA A 1 86 ? 4.282 2.181 8.863 1.00 95.00 86 ALA A CA 1
ATOM 720 C C . ALA A 1 86 ? 3.652 0.965 9.561 1.00 95.00 86 ALA A C 1
ATOM 722 O O . ALA A 1 86 ? 2.879 0.224 8.946 1.00 95.00 86 ALA A O 1
ATOM 723 N N . GLN A 1 87 ? 3.915 0.792 10.859 1.00 94.31 87 GLN A N 1
ATOM 724 C CA . GLN A 1 87 ? 3.292 -0.254 11.670 1.00 94.31 87 GLN A CA 1
ATOM 725 C C . GLN A 1 87 ? 1.767 -0.099 11.728 1.00 94.31 87 GLN A C 1
ATOM 727 O O . GLN A 1 87 ? 1.054 -1.090 11.569 1.00 94.31 87 GLN A O 1
ATOM 732 N N . ALA A 1 88 ? 1.249 1.124 11.876 1.00 95.06 88 ALA A N 1
ATOM 733 C CA . ALA A 1 88 ? -0.189 1.389 11.879 1.00 95.06 88 ALA A CA 1
ATOM 734 C C . ALA A 1 88 ? -0.855 1.020 10.542 1.00 95.06 88 ALA A C 1
ATOM 736 O O . ALA A 1 88 ? -1.878 0.333 10.528 1.00 95.06 88 ALA A O 1
ATOM 737 N N . ILE A 1 89 ? -0.255 1.398 9.407 1.00 95.44 89 ILE A N 1
ATOM 738 C CA . ILE A 1 89 ? -0.740 0.991 8.078 1.00 95.44 89 ILE A CA 1
ATOM 739 C C . ILE A 1 89 ? -0.767 -0.534 7.958 1.00 95.44 89 ILE A C 1
ATOM 741 O O . ILE A 1 89 ? -1.779 -1.106 7.545 1.00 95.44 89 ILE A O 1
ATOM 745 N N . MET A 1 90 ? 0.322 -1.207 8.339 1.00 95.31 90 MET A N 1
ATOM 746 C CA . MET A 1 90 ? 0.396 -2.664 8.256 1.00 95.31 90 MET A CA 1
ATOM 747 C C . MET A 1 90 ? -0.642 -3.342 9.153 1.00 95.31 90 MET A C 1
ATOM 749 O O . MET A 1 90 ? -1.317 -4.270 8.708 1.00 95.31 90 MET A O 1
ATOM 753 N N . ALA A 1 91 ? -0.816 -2.859 10.383 1.00 94.94 91 ALA A N 1
ATOM 754 C CA . ALA A 1 91 ? -1.806 -3.371 11.321 1.00 94.94 91 ALA A CA 1
ATOM 755 C C . ALA A 1 91 ? -3.231 -3.226 10.771 1.00 94.94 91 ALA A C 1
ATOM 757 O O . ALA A 1 91 ? -3.976 -4.203 10.757 1.00 94.94 91 ALA A O 1
ATOM 758 N N . PHE A 1 92 ? -3.592 -2.053 10.241 1.00 95.38 92 PHE A N 1
ATOM 759 C CA . PHE A 1 92 ? -4.903 -1.838 9.624 1.00 95.38 92 PHE A CA 1
ATOM 760 C C . PHE A 1 92 ? -5.146 -2.777 8.438 1.00 95.38 92 PHE A C 1
ATOM 762 O O . PHE A 1 92 ? -6.194 -3.422 8.361 1.00 95.38 92 PHE A O 1
ATOM 769 N N . CYS A 1 93 ? -4.171 -2.907 7.537 1.00 94.88 93 CYS A N 1
ATOM 770 C CA . CYS A 1 93 ? -4.257 -3.793 6.375 1.00 94.88 93 CYS A CA 1
ATOM 771 C C . CYS A 1 93 ? -4.438 -5.273 6.751 1.00 94.88 93 CYS A C 1
ATOM 773 O O . CYS A 1 93 ? -5.074 -6.008 5.996 1.00 94.88 93 CYS A O 1
ATOM 775 N N . LYS A 1 94 ? -3.925 -5.697 7.913 1.00 94.25 94 LYS A N 1
ATOM 776 C CA . LYS A 1 94 ? -4.070 -7.063 8.441 1.00 94.25 94 LYS A CA 1
ATOM 777 C C . LYS A 1 94 ? -5.433 -7.328 9.093 1.00 94.25 94 LYS A C 1
ATOM 779 O O . LYS A 1 94 ? -5.807 -8.492 9.258 1.00 94.25 94 LYS A O 1
ATOM 784 N N . LEU A 1 95 ? -6.197 -6.287 9.440 1.00 93.62 95 LEU A N 1
ATOM 785 C CA . LEU A 1 95 ? -7.537 -6.454 10.006 1.00 93.62 95 LEU A CA 1
ATOM 786 C C . LEU A 1 95 ? -8.497 -7.112 8.998 1.00 93.62 95 LEU A C 1
ATOM 788 O O . LEU A 1 95 ? -8.429 -6.821 7.802 1.00 93.62 95 LEU A O 1
ATOM 792 N N . PRO A 1 96 ? -9.468 -7.918 9.463 1.00 93.19 96 PRO A N 1
ATOM 793 C CA . PRO A 1 96 ? -10.541 -8.416 8.612 1.00 93.19 96 PRO A CA 1
ATOM 794 C C . PRO A 1 96 ? -11.304 -7.278 7.924 1.00 93.19 96 PRO A C 1
ATOM 796 O O . PRO A 1 96 ? -11.577 -6.240 8.535 1.00 93.19 96 PRO A O 1
ATOM 799 N N . ALA A 1 97 ? -11.753 -7.504 6.687 1.00 91.31 97 ALA A N 1
ATOM 800 C CA . ALA A 1 97 ? -12.467 -6.511 5.873 1.00 91.31 97 ALA A CA 1
ATOM 801 C C . ALA A 1 97 ? -13.620 -5.783 6.604 1.00 91.31 97 ALA A C 1
ATOM 803 O O . ALA A 1 97 ? -13.821 -4.579 6.416 1.00 91.31 97 ALA A O 1
ATOM 804 N N . LYS A 1 98 ? -14.360 -6.491 7.474 1.00 91.44 98 LYS A N 1
ATOM 805 C CA . LYS A 1 98 ? -15.432 -5.907 8.300 1.00 91.44 98 LYS A CA 1
ATOM 806 C C . LYS A 1 98 ? -14.898 -4.866 9.289 1.00 91.44 98 LYS A C 1
ATOM 808 O O . LYS A 1 98 ? -15.485 -3.795 9.406 1.00 91.44 98 LYS A O 1
ATOM 813 N N . GLN A 1 99 ? -13.797 -5.165 9.979 1.00 93.31 99 GLN A N 1
ATOM 814 C CA . GLN A 1 99 ? -13.174 -4.245 10.935 1.00 93.31 99 GLN A CA 1
ATOM 815 C C . GLN A 1 99 ? -12.550 -3.048 10.212 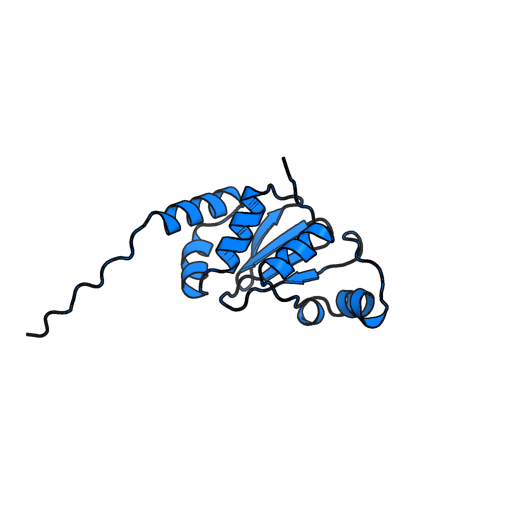1.00 93.31 99 GLN A C 1
ATOM 817 O O . GLN A 1 99 ? -12.776 -1.912 10.625 1.00 93.31 99 GLN A O 1
ATOM 822 N N . GLN A 1 100 ? -11.887 -3.280 9.072 1.00 94.25 100 GLN A N 1
ATOM 823 C CA . GLN A 1 100 ? -11.395 -2.194 8.218 1.00 94.25 100 GLN A CA 1
ATOM 824 C C . GLN A 1 100 ? -12.521 -1.229 7.839 1.00 94.25 100 GLN A C 1
ATOM 826 O O . GLN A 1 100 ? -12.348 -0.025 7.961 1.00 94.25 100 GLN A O 1
ATOM 831 N N . GLY A 1 101 ? -13.696 -1.738 7.452 1.00 93.00 101 GLY A N 1
ATOM 832 C CA . GLY A 1 101 ? -14.834 -0.896 7.069 1.00 93.00 101 GLY A CA 1
ATOM 833 C C . GLY A 1 101 ? -15.496 -0.126 8.213 1.00 93.00 101 GLY A C 1
ATOM 834 O O . GLY A 1 101 ? -16.174 0.870 7.959 1.00 93.00 101 GLY A O 1
ATOM 835 N N . ILE A 1 102 ? -15.330 -0.573 9.462 1.00 91.94 102 ILE A N 1
ATOM 836 C CA . ILE A 1 102 ? -15.770 0.174 10.648 1.00 91.94 102 ILE A CA 1
ATOM 837 C C . ILE A 1 102 ? -14.786 1.312 10.925 1.00 91.94 102 ILE A C 1
ATOM 839 O O . ILE A 1 102 ? -15.206 2.454 11.111 1.00 91.94 102 ILE A O 1
ATOM 843 N N . LEU A 1 103 ? -13.487 1.006 10.927 1.00 93.19 103 LEU A N 1
ATOM 844 C CA . LEU A 1 103 ? -12.440 1.972 11.254 1.00 93.19 103 LEU A CA 1
ATOM 845 C C . LEU A 1 103 ? -12.228 3.003 10.140 1.00 93.19 103 LEU A C 1
ATOM 847 O O . LEU A 1 103 ? -12.048 4.177 10.439 1.00 93.19 103 LEU A O 1
ATOM 851 N N . SER A 1 104 ? -12.342 2.615 8.866 1.00 93.25 104 SER A N 1
ATOM 852 C CA . SER A 1 104 ? -12.106 3.503 7.715 1.00 93.25 104 SER A CA 1
ATOM 853 C C . SER A 1 104 ? -13.042 4.711 7.657 1.00 93.25 104 SER A C 1
ATOM 855 O O . SER A 1 104 ? -12.751 5.671 6.955 1.00 93.25 104 SER A O 1
ATOM 857 N N . ARG A 1 105 ? -14.170 4.676 8.378 1.00 90.12 105 ARG A N 1
ATOM 858 C CA . ARG A 1 105 ? -15.121 5.795 8.491 1.00 90.12 105 ARG A CA 1
ATOM 859 C C . ARG A 1 105 ? -14.631 6.907 9.417 1.00 90.12 105 ARG A C 1
ATOM 861 O O . ARG A 1 105 ? -15.203 7.988 9.408 1.00 90.12 105 ARG A O 1
ATOM 868 N N . LYS A 1 106 ? -13.635 6.612 10.253 1.00 89.50 106 LYS A N 1
ATOM 869 C CA . LYS A 1 106 ? -13.081 7.514 11.270 1.00 89.50 106 LYS A CA 1
ATOM 870 C C . LYS A 1 106 ? -11.684 8.022 10.911 1.00 89.50 106 LYS A C 1
ATOM 872 O O . LYS A 1 106 ? -11.101 8.755 11.695 1.00 89.50 106 LYS A O 1
ATOM 877 N N . ILE A 1 107 ? -11.135 7.583 9.781 1.00 93.31 107 ILE A N 1
ATOM 878 C CA . ILE A 1 107 ? -9.748 7.829 9.397 1.00 93.31 107 ILE A CA 1
ATOM 879 C C . ILE A 1 107 ? -9.739 8.792 8.218 1.00 93.31 107 ILE A C 1
ATOM 881 O O . ILE A 1 107 ? -10.252 8.450 7.154 1.00 93.31 107 ILE A O 1
ATOM 885 N N . SER A 1 108 ? -9.133 9.963 8.409 1.00 87.50 108 SER A N 1
ATOM 886 C CA . SER A 1 108 ? -8.898 10.941 7.338 1.00 87.50 108 SER A CA 1
ATOM 887 C C . SER A 1 108 ? -7.408 11.209 7.100 1.00 87.50 108 SER A C 1
ATOM 889 O O . SER A 1 108 ? -7.036 11.808 6.095 1.00 87.50 108 SER A O 1
ATOM 891 N N . ASN A 1 109 ? -6.544 10.804 8.033 1.00 91.25 109 ASN A N 1
ATOM 892 C CA . ASN A 1 109 ? -5.095 11.000 7.990 1.00 91.25 109 ASN A CA 1
ATOM 893 C C . ASN A 1 109 ? -4.369 9.924 8.835 1.00 91.25 109 ASN A C 1
ATOM 895 O O . ASN A 1 109 ? -5.001 9.045 9.427 1.00 91.25 109 ASN A O 1
ATOM 899 N N . LEU A 1 110 ? -3.033 9.971 8.879 1.00 91.12 110 LEU A N 1
ATOM 900 C CA . LEU A 1 110 ? -2.209 8.996 9.613 1.00 91.12 110 LEU A CA 1
ATOM 901 C C . LEU A 1 110 ? -2.395 9.059 11.138 1.00 91.12 110 LEU A C 1
ATOM 903 O O . LEU A 1 110 ? -2.388 8.020 11.796 1.00 91.12 110 LEU A O 1
ATOM 907 N N . THR A 1 111 ? -2.621 10.246 11.700 1.00 92.06 111 THR A N 1
ATOM 908 C CA . THR A 1 111 ? -2.885 10.422 13.135 1.00 92.06 111 THR A CA 1
ATOM 909 C C . THR A 1 111 ? -4.216 9.784 13.536 1.00 92.06 111 THR A C 1
ATOM 911 O O . THR A 1 111 ? -4.292 9.082 14.551 1.00 92.06 111 THR A O 1
ATOM 914 N N . ASP A 1 112 ? -5.254 9.948 12.712 1.00 92.50 112 ASP A N 1
ATOM 915 C CA . ASP A 1 112 ? -6.548 9.296 12.923 1.00 92.50 112 ASP A CA 1
ATOM 916 C C . ASP A 1 112 ? -6.415 7.771 12.840 1.00 92.50 112 ASP A C 1
ATOM 918 O O . ASP A 1 112 ? -7.004 7.053 13.645 1.00 92.50 112 ASP A O 1
ATOM 922 N N . LEU A 1 113 ? -5.619 7.266 11.888 1.00 93.06 113 LEU A N 1
ATOM 923 C CA . LEU A 1 113 ? -5.340 5.836 11.727 1.00 93.06 113 LEU A CA 1
ATOM 924 C C . LEU A 1 113 ? -4.724 5.237 12.996 1.00 93.06 113 LEU A C 1
ATOM 926 O O . LEU A 1 113 ? -5.221 4.232 13.508 1.00 93.06 113 LEU A O 1
ATOM 930 N N . GLN A 1 114 ? -3.663 5.861 13.509 1.00 92.88 114 GLN A N 1
ATOM 931 C CA . GLN A 1 114 ? -2.999 5.428 14.739 1.00 92.88 114 GLN A CA 1
ATOM 932 C C . GLN A 1 114 ? -3.967 5.445 15.927 1.00 92.88 114 GLN A C 1
ATOM 934 O O . GLN A 1 114 ? -4.075 4.456 16.655 1.00 92.88 114 GLN A O 1
ATOM 939 N N . SER A 1 115 ? -4.732 6.529 16.073 1.00 91.56 115 SER A N 1
ATOM 940 C CA . SER A 1 115 ? -5.706 6.689 17.158 1.00 91.56 115 SER A CA 1
ATOM 941 C C . SER A 1 115 ? -6.819 5.638 17.092 1.00 91.56 115 SER A C 1
ATOM 943 O O . SER A 1 115 ? -7.162 5.017 18.101 1.00 91.56 115 SER A O 1
ATOM 945 N N . ALA A 1 116 ? -7.362 5.384 15.899 1.00 89.62 116 ALA A N 1
ATOM 946 C CA . ALA A 1 116 ? -8.418 4.401 15.681 1.00 89.62 116 ALA A CA 1
ATOM 947 C C . ALA A 1 116 ? -7.954 2.971 16.005 1.00 89.62 116 ALA A C 1
ATOM 949 O O . ALA A 1 116 ? -8.723 2.188 16.563 1.00 89.62 116 ALA A O 1
ATOM 950 N N . LEU A 1 117 ? -6.698 2.633 15.695 1.00 89.69 117 LEU A N 1
ATOM 951 C CA . LEU A 1 117 ? -6.118 1.329 16.023 1.00 89.69 117 LEU A CA 1
ATOM 952 C C . LEU A 1 117 ? -5.864 1.161 17.520 1.00 89.69 117 LEU A C 1
ATOM 954 O O . LEU A 1 117 ? -6.194 0.113 18.069 1.00 89.69 117 LEU A O 1
ATOM 958 N N . GLN A 1 118 ? -5.338 2.185 18.196 1.00 87.69 118 GLN A N 1
ATOM 959 C CA . GLN A 1 118 ? -5.148 2.142 19.650 1.00 87.69 118 GLN A CA 1
ATOM 960 C C . GLN A 1 118 ? -6.477 1.923 20.385 1.00 87.69 118 GLN A C 1
ATOM 962 O O . GLN A 1 118 ? -6.564 1.077 21.275 1.00 87.69 118 GLN A O 1
ATOM 967 N N . GLN A 1 119 ? -7.536 2.627 19.976 1.00 84.19 119 GLN A N 1
ATOM 968 C CA . GLN A 1 119 ? -8.884 2.432 20.523 1.00 84.19 119 GLN A CA 1
ATOM 969 C C . GLN A 1 119 ? -9.440 1.031 20.233 1.00 84.19 119 GLN A C 1
ATOM 971 O O . GLN A 1 119 ? -10.077 0.427 21.090 1.00 84.19 119 GLN A O 1
ATOM 976 N N . HIS A 1 120 ? -9.199 0.490 19.035 1.00 84.31 120 HIS A N 1
ATOM 977 C CA . HIS A 1 120 ? -9.651 -0.856 18.668 1.00 84.31 120 HIS A CA 1
ATOM 978 C C . HIS A 1 120 ? -8.963 -1.955 19.488 1.00 84.31 120 HIS A C 1
ATOM 980 O O . HIS A 1 120 ? -9.613 -2.912 19.892 1.00 84.31 120 HIS A O 1
ATOM 986 N N . LEU A 1 121 ? -7.668 -1.802 19.781 1.00 77.19 121 LEU A N 1
ATOM 987 C CA . LEU A 1 121 ? -6.888 -2.761 20.575 1.00 77.19 121 LEU A CA 1
ATOM 988 C C . LEU A 1 121 ? -7.201 -2.712 22.079 1.00 77.19 121 LEU A C 1
ATOM 990 O O . LEU A 1 121 ? -6.944 -3.680 22.789 1.00 77.19 121 LEU A O 1
ATOM 994 N N . THR A 1 122 ? -7.743 -1.597 22.572 1.00 73.50 122 THR A N 1
ATOM 995 C CA . THR A 1 122 ? -8.049 -1.389 24.000 1.00 73.50 122 THR A CA 1
ATOM 996 C C . THR A 1 122 ? -9.486 -1.746 24.378 1.00 73.50 122 THR A C 1
ATOM 998 O O . THR A 1 122 ? -9.801 -1.838 25.564 1.00 73.50 122 THR A O 1
ATOM 1001 N N . MET A 1 123 ? -10.361 -1.993 23.399 1.00 57.28 123 MET A N 1
ATOM 1002 C CA . MET A 1 123 ? -11.753 -2.368 23.641 1.00 57.28 123 MET A CA 1
ATOM 1003 C C . MET A 1 123 ? -11.895 -3.898 23.727 1.00 57.28 123 MET A C 1
ATOM 1005 O O . MET A 1 123 ? -11.691 -4.577 22.719 1.00 57.28 123 MET A O 1
ATOM 1009 N N . PRO A 1 124 ? -12.281 -4.475 24.883 1.00 51.41 124 PRO A N 1
ATOM 1010 C CA . PRO A 1 124 ? -12.633 -5.889 24.948 1.00 51.41 124 PRO A CA 1
ATOM 1011 C C . PRO A 1 124 ? -13.871 -6.150 24.079 1.00 51.41 124 PRO A C 1
ATOM 1013 O O . PRO A 1 124 ? -14.799 -5.337 24.056 1.00 51.41 124 PRO A O 1
ATOM 1016 N N . GLU A 1 125 ? -13.891 -7.281 23.364 1.00 50.53 125 GLU A N 1
ATOM 1017 C CA . GLU A 1 125 ? -15.050 -7.690 22.565 1.00 50.53 125 GLU A CA 1
ATOM 1018 C C . GLU A 1 125 ? -16.341 -7.584 23.397 1.00 50.53 125 GLU A C 1
ATOM 1020 O O . GLU A 1 125 ? -16.373 -8.038 24.550 1.00 50.53 125 GLU A O 1
ATOM 1025 N N . PRO A 1 126 ? -17.432 -7.016 22.847 1.00 49.88 126 PRO A N 1
ATOM 1026 C CA . PRO A 1 126 ? -18.714 -7.071 23.521 1.00 49.88 126 PRO A CA 1
ATOM 1027 C C . PRO A 1 126 ? -19.105 -8.543 23.651 1.00 49.88 126 PRO A C 1
ATOM 1029 O O . PRO A 1 126 ? -19.402 -9.203 22.655 1.00 49.88 126 PRO A O 1
ATOM 1032 N N . ARG A 1 127 ? -19.093 -9.061 24.887 1.00 46.72 127 ARG A N 1
ATOM 1033 C CA . ARG A 1 127 ? -19.597 -10.401 25.200 1.00 46.72 127 ARG A CA 1
ATOM 1034 C C . ARG A 1 127 ? -21.014 -10.492 24.646 1.00 46.72 127 ARG A C 1
ATOM 1036 O O . ARG A 1 127 ? -21.911 -9.797 25.129 1.00 46.72 127 ARG A O 1
ATOM 1043 N N . LEU A 1 128 ? -21.203 -11.314 23.615 1.00 50.78 128 LEU A N 1
ATOM 1044 C CA . LEU A 1 128 ? -22.526 -11.653 23.109 1.00 50.78 128 LEU A CA 1
ATOM 1045 C C . LEU A 1 128 ? -23.336 -12.157 24.304 1.00 50.78 128 LEU A C 1
ATOM 1047 O O . LEU A 1 128 ? -22.963 -13.143 24.940 1.00 50.78 128 LEU A O 1
ATOM 1051 N N . ARG A 1 129 ? -24.403 -11.434 24.663 1.00 49.56 129 ARG A N 1
ATOM 1052 C CA . ARG A 1 129 ? -25.331 -11.905 25.692 1.00 49.56 129 ARG A CA 1
ATOM 1053 C C . ARG A 1 129 ? -25.886 -13.241 25.192 1.00 49.56 129 ARG A C 1
ATOM 1055 O O . ARG A 1 129 ? -26.403 -13.257 24.072 1.00 49.56 129 ARG A O 1
ATOM 1062 N N . PRO A 1 130 ? -25.784 -14.343 25.955 1.00 49.72 130 PRO A N 1
ATOM 1063 C CA . PRO A 1 130 ? -26.479 -15.560 25.581 1.00 49.72 130 PRO A CA 1
ATOM 1064 C C . PRO A 1 130 ? -27.966 -15.215 25.524 1.00 49.72 130 PRO A C 1
ATOM 1066 O O . PRO A 1 130 ? -28.537 -14.718 26.499 1.00 49.72 130 PRO A O 1
ATOM 1069 N N . TYR A 1 131 ? -28.574 -15.397 24.353 1.00 52.25 131 TYR A N 1
ATOM 1070 C CA . TYR A 1 131 ? -30.020 -15.351 24.230 1.00 52.25 131 TYR A CA 1
ATOM 1071 C C . TYR A 1 131 ? -30.565 -16.445 25.149 1.00 52.25 131 TYR A C 1
ATOM 1073 O O . TYR A 1 131 ? -30.360 -17.631 24.899 1.00 52.25 131 TYR A O 1
ATOM 1081 N N . LEU A 1 132 ? -31.204 -16.038 26.247 1.00 52.47 132 LEU A N 1
ATOM 1082 C CA . LEU A 1 132 ? -32.016 -16.927 27.064 1.00 52.47 132 LEU A CA 1
ATOM 1083 C C . LEU A 1 132 ? -33.202 -17.349 26.197 1.00 52.47 132 LEU A C 1
ATOM 1085 O O . LEU A 1 132 ? -34.155 -16.588 26.025 1.00 52.47 132 LEU A O 1
ATOM 1089 N N . VAL A 1 133 ? -33.098 -18.535 25.603 1.00 53.62 133 VAL A N 1
ATOM 1090 C CA . VAL A 1 133 ? -34.247 -19.238 25.038 1.00 53.62 133 VAL A CA 1
ATOM 1091 C C . VAL A 1 133 ? -35.141 -19.586 26.228 1.00 53.62 133 VAL A C 1
ATOM 1093 O O . VAL A 1 133 ? -34.696 -20.272 27.148 1.00 53.62 133 VAL A O 1
ATOM 1096 N N . ARG A 1 134 ? -36.339 -18.998 26.255 1.00 56.03 134 ARG A N 1
ATOM 1097 C CA . ARG A 1 134 ? -37.407 -19.362 27.191 1.00 56.03 134 ARG A CA 1
ATOM 1098 C C . ARG A 1 134 ? -38.113 -20.617 26.711 1.00 56.03 134 ARG A C 1
ATOM 1100 O O . ARG A 1 134 ? -38.258 -20.744 25.475 1.00 56.03 134 ARG A O 1
#